Protein AF-A0A7X1HM13-F1 (afdb_monomer)

Foldseek 3Di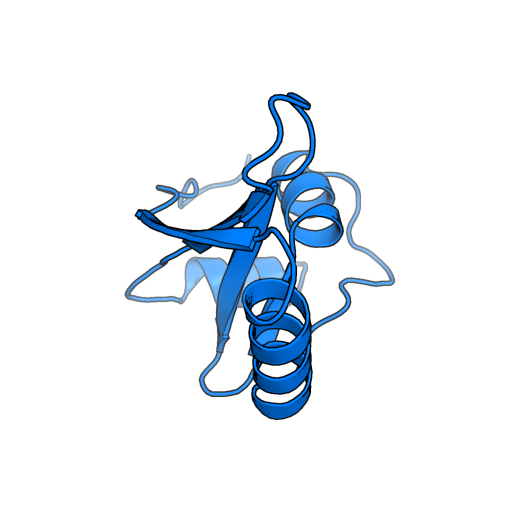:
DDPLLVLVLPDPAKKWWWKAFPDPDPPGIKIWIDSDPFWIAIDVLVVCVVVVPDPPDDRPIDGPVRVVVVCVVQVVDRIDTDDMDGPCPPSDDD

Solvent-accessible surface area (backbone atoms only — not comparable to full-atom values): 5674 Å² total; per-residue (Å²): 130,61,68,64,60,56,40,60,64,70,45,94,70,62,51,32,39,36,35,33,44,74,60,92,59,95,82,48,70,44,39,36,33,62,64,49,101,55,32,29,36,39,43,72,55,48,50,42,55,74,66,68,48,85,73,82,82,74,75,70,68,34,43,56,67,59,49,48,54,50,48,54,60,39,53,77,47,67,29,42,82,73,51,74,40,68,76,74,73,70,88,70,84,130

Mean predicted aligned error: 8.36 Å

Structure (mmCIF, N/CA/C/O backbone):
data_AF-A0A7X1HM13-F1
#
_entry.id   AF-A0A7X1HM13-F1
#
loop_
_atom_site.group_PDB
_atom_site.id
_atom_site.type_symbol
_atom_site.label_atom_id
_atom_site.label_alt_id
_atom_site.label_comp_id
_atom_site.label_asym_id
_atom_site.label_entity_id
_atom_site.label_seq_id
_atom_site.pdbx_PDB_ins_code
_atom_site.Cartn_x
_atom_site.Cartn_y
_atom_site.Cartn_z
_atom_site.occupancy
_atom_site.B_iso_or_equiv
_atom_site.auth_seq_id
_atom_site.auth_comp_id
_atom_site.auth_asym_id
_atom_site.auth_atom_id
_atom_site.pdbx_PDB_model_num
ATOM 1 N N . MET A 1 1 ? 18.956 7.597 -12.865 1.00 50.28 1 MET A N 1
ATOM 2 C CA . MET A 1 1 ? 17.485 7.429 -12.829 1.00 50.28 1 MET A CA 1
ATOM 3 C C . MET A 1 1 ? 17.141 6.708 -11.536 1.00 50.28 1 MET A C 1
ATOM 5 O O . MET A 1 1 ? 17.841 5.756 -11.217 1.00 50.28 1 MET A O 1
ATOM 9 N N . ASN A 1 2 ? 16.182 7.195 -10.746 1.00 63.25 2 ASN A N 1
ATOM 10 C CA . ASN A 1 2 ? 15.892 6.596 -9.440 1.00 63.25 2 ASN A CA 1
ATOM 11 C C . ASN A 1 2 ? 15.366 5.157 -9.617 1.00 63.25 2 ASN A C 1
ATOM 13 O O . ASN A 1 2 ? 14.459 4.943 -10.417 1.00 63.25 2 ASN A O 1
ATOM 17 N N . LEU A 1 3 ? 15.932 4.181 -8.899 1.00 66.00 3 LEU A N 1
ATOM 18 C CA . LEU A 1 3 ? 15.605 2.754 -9.034 1.00 66.00 3 LEU A CA 1
ATOM 19 C C . LEU A 1 3 ? 14.101 2.481 -8.863 1.00 66.00 3 LEU A C 1
ATOM 21 O O . LEU A 1 3 ? 13.534 1.678 -9.600 1.00 66.00 3 LEU A O 1
ATOM 25 N N . ILE A 1 4 ? 13.441 3.194 -7.947 1.00 66.69 4 ILE A N 1
ATOM 26 C CA . ILE A 1 4 ? 11.996 3.068 -7.718 1.00 66.69 4 ILE A CA 1
ATOM 27 C C . ILE A 1 4 ? 11.177 3.589 -8.902 1.00 66.69 4 ILE A C 1
ATOM 29 O O . ILE A 1 4 ? 10.181 2.969 -9.262 1.00 66.69 4 ILE A O 1
ATOM 33 N N . LEU A 1 5 ? 11.612 4.668 -9.564 1.00 66.44 5 LEU A N 1
ATOM 34 C CA . LEU A 1 5 ? 10.940 5.167 -10.772 1.00 66.44 5 LEU A CA 1
ATOM 35 C C . LEU A 1 5 ? 10.995 4.131 -11.897 1.00 66.44 5 LEU A C 1
ATOM 37 O O . LEU A 1 5 ? 9.992 3.896 -12.566 1.00 66.44 5 LEU A O 1
ATOM 41 N N . THR A 1 6 ? 12.147 3.481 -12.079 1.00 67.06 6 THR A N 1
ATOM 42 C CA . THR A 1 6 ? 12.301 2.406 -13.068 1.00 67.06 6 THR A CA 1
ATOM 43 C C . THR A 1 6 ? 11.403 1.214 -12.743 1.00 67.06 6 THR A C 1
ATOM 45 O O . THR A 1 6 ? 10.735 0.710 -13.639 1.00 67.06 6 THR A O 1
ATOM 48 N N . LYS A 1 7 ? 11.342 0.786 -11.472 1.00 70.81 7 LYS A N 1
ATOM 49 C CA . LYS A 1 7 ? 10.454 -0.307 -11.045 1.00 70.81 7 LYS A CA 1
ATOM 50 C C . LYS A 1 7 ? 8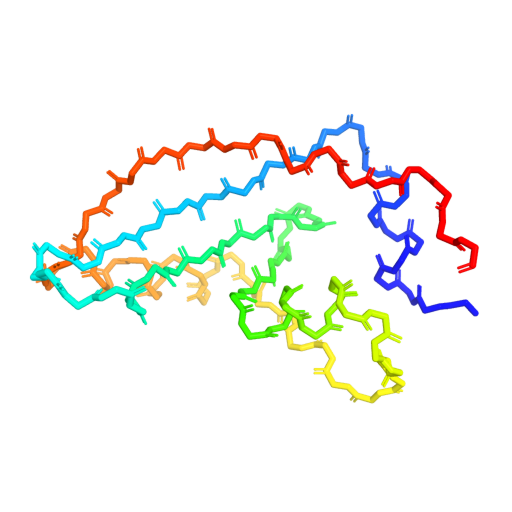.996 0.018 -11.345 1.00 70.81 7 LYS A C 1
ATOM 52 O O . LYS A 1 7 ? 8.346 -0.755 -12.029 1.00 70.81 7 LYS A O 1
ATOM 57 N N . LEU A 1 8 ? 8.520 1.189 -10.921 1.00 70.25 8 LEU A N 1
ATOM 58 C CA . LEU A 1 8 ? 7.135 1.617 -11.133 1.00 70.25 8 LEU A CA 1
ATOM 59 C C . LEU A 1 8 ? 6.770 1.724 -12.615 1.00 70.25 8 LEU A C 1
ATOM 61 O O . LEU A 1 8 ? 5.670 1.332 -12.996 1.00 70.25 8 LEU A O 1
ATOM 65 N N . LYS A 1 9 ? 7.693 2.210 -13.456 1.00 69.69 9 LYS A N 1
ATOM 66 C CA . LYS A 1 9 ? 7.509 2.265 -14.914 1.00 69.69 9 LYS A CA 1
ATOM 67 C C . LYS A 1 9 ? 7.321 0.876 -15.532 1.00 69.69 9 LYS A C 1
ATOM 69 O O . LYS A 1 9 ? 6.584 0.747 -16.502 1.00 69.69 9 LYS A O 1
ATOM 74 N N . ASN A 1 10 ? 7.998 -0.127 -14.983 1.00 70.88 10 ASN A N 1
ATOM 75 C CA . ASN A 1 10 ? 8.009 -1.489 -15.506 1.00 70.88 10 ASN A CA 1
ATOM 76 C C . ASN A 1 10 ? 6.953 -2.397 -14.851 1.00 70.88 10 ASN A C 1
ATOM 78 O O . ASN A 1 10 ? 6.957 -3.595 -15.107 1.00 70.88 10 ASN A O 1
ATOM 82 N N . MET A 1 11 ? 6.079 -1.863 -13.991 1.00 73.75 11 MET A N 1
ATOM 83 C CA . MET A 1 11 ? 4.977 -2.636 -13.418 1.00 73.75 11 MET A CA 1
ATOM 84 C C . MET A 1 11 ? 3.824 -2.749 -14.413 1.00 73.75 11 MET A C 1
ATOM 86 O O . MET A 1 11 ? 3.292 -1.728 -14.851 1.00 73.75 11 MET A O 1
ATOM 90 N N . ASP A 1 12 ? 3.398 -3.980 -14.694 1.00 69.38 12 ASP A N 1
ATOM 91 C CA . ASP A 1 12 ? 2.229 -4.255 -15.538 1.00 69.38 12 ASP A CA 1
ATOM 92 C C . ASP A 1 12 ? 0.927 -3.745 -14.897 1.00 69.38 12 ASP A C 1
ATOM 94 O O . ASP A 1 12 ? 0.056 -3.205 -15.577 1.00 69.38 12 ASP A O 1
ATOM 98 N N . GLU A 1 13 ? 0.827 -3.846 -13.567 1.00 72.38 13 GLU A N 1
ATOM 99 C CA . GLU A 1 13 ? -0.305 -3.359 -12.781 1.00 72.38 13 GLU A CA 1
ATOM 100 C C . GLU A 1 13 ? 0.159 -2.566 -11.560 1.00 72.38 13 GLU A C 1
ATOM 102 O O . GLU A 1 13 ? 1.112 -2.933 -10.870 1.00 72.38 13 GLU A O 1
ATOM 107 N N . GLN A 1 14 ? -0.558 -1.486 -11.254 1.00 74.88 14 GLN A N 1
ATOM 108 C CA . GLN A 1 14 ? -0.300 -0.638 -10.096 1.00 74.88 14 GLN A CA 1
ATOM 109 C C . GLN A 1 14 ? -1.571 -0.551 -9.259 1.00 74.88 14 GLN A C 1
ATOM 111 O O . GLN A 1 14 ? -2.613 -0.126 -9.750 1.00 74.88 14 GLN A O 1
ATOM 116 N N . ASN A 1 15 ? -1.478 -0.936 -7.987 1.00 79.31 15 ASN A N 1
ATOM 117 C CA . ASN A 1 15 ? -2.600 -0.910 -7.055 1.00 79.31 15 ASN A CA 1
ATOM 118 C C . ASN A 1 15 ? -2.157 -0.320 -5.714 1.00 79.31 15 ASN A C 1
ATOM 120 O O . ASN A 1 15 ? -1.162 -0.755 -5.129 1.00 79.31 15 ASN A O 1
ATOM 124 N N . ILE A 1 16 ? -2.915 0.657 -5.224 1.00 84.12 16 ILE A N 1
ATOM 125 C CA . ILE A 1 16 ? -2.781 1.225 -3.888 1.00 84.12 16 ILE A CA 1
ATOM 126 C C . ILE A 1 16 ? -3.882 0.659 -3.003 1.00 84.12 16 ILE A C 1
ATOM 128 O O . ILE A 1 16 ? -5.066 0.812 -3.291 1.00 84.12 16 ILE A O 1
ATOM 132 N N . PHE A 1 17 ? -3.475 0.063 -1.892 1.00 86.50 17 PHE A N 1
ATOM 133 C CA . PHE A 1 17 ? -4.349 -0.343 -0.804 1.00 86.50 17 PHE A CA 1
ATOM 134 C C . PHE A 1 17 ? -4.541 0.839 0.144 1.00 86.50 17 PHE A C 1
ATOM 136 O O . PHE A 1 17 ? -3.555 1.431 0.587 1.00 86.50 17 PHE A O 1
ATOM 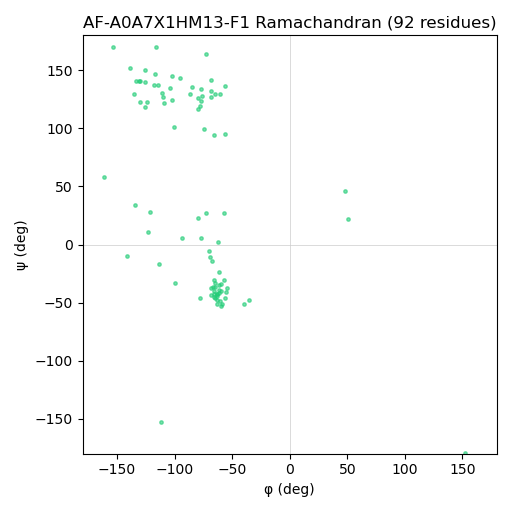143 N N . GLU A 1 18 ? -5.785 1.172 0.483 1.00 87.25 18 GLU A N 1
ATOM 144 C CA . GLU A 1 18 ? -6.083 2.180 1.502 1.00 87.25 18 GLU A CA 1
ATOM 145 C C . GLU A 1 18 ? -6.696 1.538 2.745 1.00 87.25 18 GLU A C 1
ATOM 147 O O . GLU A 1 18 ? -7.696 0.819 2.678 1.00 87.25 18 GLU A O 1
ATOM 152 N N . ILE A 1 19 ? -6.134 1.881 3.902 1.00 88.25 19 ILE A N 1
ATOM 153 C CA . ILE A 1 19 ? -6.786 1.698 5.198 1.00 88.25 19 ILE A CA 1
ATOM 154 C C . ILE A 1 19 ? -6.987 3.063 5.854 1.00 88.25 19 ILE A C 1
ATOM 156 O O . ILE A 1 19 ? -6.088 3.905 5.852 1.00 88.25 19 ILE A O 1
ATOM 160 N N . LYS A 1 20 ? -8.153 3.303 6.445 1.00 87.19 20 LYS A N 1
ATOM 161 C CA . LYS A 1 20 ? -8.517 4.609 7.005 1.00 87.19 20 LYS A CA 1
ATOM 162 C C . LYS A 1 20 ? -9.031 4.472 8.422 1.00 87.19 20 LYS A C 1
ATOM 164 O O . LYS A 1 20 ? -9.769 3.548 8.743 1.00 87.19 20 LYS A O 1
ATOM 169 N N . LYS A 1 21 ? -8.655 5.414 9.286 1.00 87.69 21 LYS A N 1
ATOM 170 C CA . LYS A 1 21 ? -9.193 5.471 10.647 1.00 87.69 21 LYS A CA 1
ATOM 171 C C . LYS A 1 21 ? -10.682 5.861 10.622 1.00 87.69 21 LYS A C 1
ATOM 173 O O . LYS A 1 21 ? -11.036 6.854 9.994 1.00 87.69 21 LYS A O 1
ATOM 178 N N . ARG A 1 22 ? -11.532 5.127 11.348 1.00 79.19 22 ARG A N 1
ATOM 179 C CA . ARG A 1 22 ? -12.991 5.338 11.485 1.00 79.19 22 ARG A CA 1
ATOM 180 C C . ARG A 1 22 ? -13.376 6.722 12.008 1.00 79.19 22 ARG A C 1
ATOM 182 O O . ARG A 1 22 ? -14.452 7.230 11.713 1.00 79.19 22 ARG A O 1
ATOM 189 N N . GLU A 1 23 ? -12.525 7.328 12.827 1.00 74.38 23 GLU A N 1
ATOM 190 C CA . GLU A 1 23 ? -12.785 8.650 13.396 1.00 74.38 23 GLU A CA 1
ATOM 191 C C . GLU A 1 23 ? -12.528 9.731 12.341 1.00 74.38 23 GLU A C 1
ATOM 193 O O . GLU A 1 23 ? -11.494 9.694 11.679 1.00 74.38 23 GLU A O 1
ATOM 198 N N . LYS A 1 24 ? -13.456 10.695 12.216 1.00 57.06 24 LYS A N 1
ATOM 199 C CA . LYS A 1 24 ? -13.542 11.796 11.225 1.00 57.06 24 LYS A CA 1
ATOM 200 C C . LYS A 1 24 ? -12.328 12.755 11.144 1.00 57.06 24 LYS A C 1
ATOM 202 O O . LYS A 1 24 ? -12.483 13.909 10.756 1.00 57.06 24 LYS A O 1
ATOM 207 N N . MET A 1 25 ? -11.113 12.340 11.489 1.00 56.38 25 MET A N 1
ATOM 208 C CA . MET A 1 25 ? -9.916 13.120 11.195 1.00 56.38 25 MET A CA 1
ATOM 209 C C . MET A 1 25 ? -9.530 12.943 9.725 1.00 56.38 25 MET A C 1
ATOM 211 O O . MET A 1 25 ? -9.199 11.855 9.259 1.00 56.38 25 MET A O 1
ATOM 215 N N . SER A 1 26 ? -9.530 14.053 8.995 1.00 55.28 26 SER A N 1
ATOM 216 C CA . SER A 1 26 ? -9.270 14.165 7.554 1.00 55.28 26 SER A CA 1
ATOM 217 C C . SER A 1 26 ? -7.864 13.737 7.093 1.00 55.28 26 SER A C 1
ATOM 219 O O . SER A 1 26 ? -7.565 13.829 5.907 1.00 55.28 26 SER A O 1
ATOM 221 N N . LYS A 1 27 ? -6.989 13.260 7.992 1.00 60.09 27 LYS A N 1
ATOM 222 C CA . LYS A 1 27 ? -5.574 12.943 7.708 1.00 60.09 27 LYS A CA 1
ATOM 223 C C . LYS A 1 27 ? -5.113 11.591 8.269 1.00 60.09 27 LYS A C 1
ATOM 225 O O . LYS A 1 27 ? -3.975 11.458 8.704 1.00 60.09 27 LYS A O 1
ATOM 230 N N . SER A 1 28 ? -5.987 10.586 8.310 1.00 73.00 28 SER A N 1
ATOM 231 C CA . SER A 1 28 ? -5.650 9.265 8.871 1.00 73.00 28 SER A CA 1
ATOM 232 C C . SER A 1 28 ? -5.806 8.105 7.884 1.00 73.00 28 SER A C 1
ATOM 234 O O . SER A 1 28 ? -6.064 6.983 8.318 1.00 73.00 28 SER A O 1
ATOM 236 N N . SER A 1 29 ? -5.652 8.358 6.581 1.00 80.88 29 SER A N 1
ATOM 237 C CA . SER A 1 29 ? -5.522 7.297 5.572 1.00 80.88 29 SER A CA 1
ATOM 238 C C . SER A 1 29 ? -4.067 6.834 5.468 1.00 80.88 29 SER A C 1
ATOM 240 O O . SER A 1 29 ? -3.137 7.645 5.429 1.00 80.88 29 SER A O 1
ATOM 242 N N . ILE A 1 30 ? -3.872 5.520 5.422 1.00 85.31 30 ILE A N 1
ATOM 243 C CA . ILE A 1 30 ? -2.608 4.877 5.084 1.00 85.31 30 ILE A CA 1
ATOM 244 C C . ILE A 1 30 ? -2.782 4.249 3.706 1.00 85.31 30 ILE A C 1
ATOM 246 O O . ILE A 1 30 ? -3.667 3.423 3.510 1.00 85.31 30 ILE A O 1
ATOM 250 N N . TYR A 1 31 ? -1.930 4.657 2.777 1.00 85.56 31 TYR A N 1
ATOM 251 C CA . TYR A 1 31 ? -1.849 4.156 1.419 1.00 85.56 31 TYR A CA 1
ATOM 252 C C . TYR A 1 31 ? -0.637 3.245 1.321 1.00 85.56 31 TYR A C 1
ATOM 254 O O . TYR A 1 31 ? 0.432 3.599 1.823 1.00 85.56 31 TYR A O 1
ATOM 262 N N . ILE A 1 32 ? -0.803 2.086 0.698 1.00 87.31 32 ILE A N 1
ATOM 263 C CA . ILE A 1 32 ? 0.246 1.083 0.540 1.00 87.31 32 ILE A CA 1
ATOM 264 C C . ILE A 1 32 ? 0.298 0.687 -0.930 1.00 87.31 32 ILE A C 1
ATOM 266 O O . ILE A 1 32 ? -0.702 0.247 -1.483 1.00 87.31 32 ILE A O 1
ATOM 270 N N . LEU A 1 33 ? 1.453 0.838 -1.566 1.00 86.25 33 LEU A N 1
ATOM 271 C CA . LEU A 1 33 ? 1.689 0.454 -2.954 1.00 86.25 33 LEU A CA 1
ATOM 272 C C . LEU A 1 33 ? 2.620 -0.747 -2.981 1.00 86.25 33 LEU A C 1
ATOM 274 O O . LEU A 1 33 ? 3.712 -0.685 -2.423 1.00 86.25 33 LEU A O 1
ATOM 278 N N . LYS A 1 34 ? 2.227 -1.815 -3.667 1.00 83.69 34 LYS A N 1
ATOM 279 C CA . LYS A 1 34 ? 3.152 -2.900 -4.000 1.00 83.69 34 LYS A CA 1
ATOM 280 C C . LYS A 1 34 ? 4.045 -2.436 -5.150 1.00 83.69 34 LYS A C 1
ATOM 282 O O . LY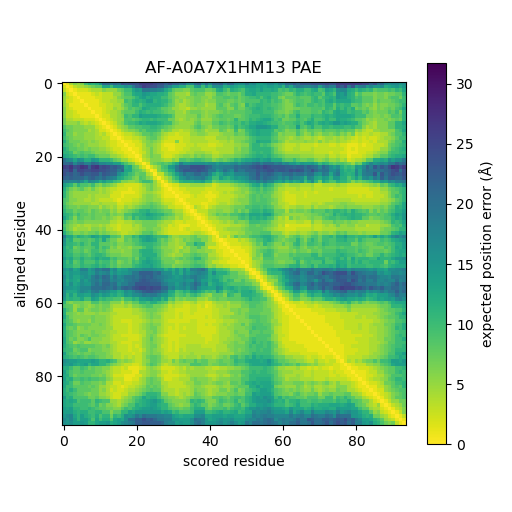S A 1 34 ? 3.514 -1.974 -6.150 1.00 83.69 34 LYS A O 1
ATOM 287 N N . ILE A 1 35 ? 5.364 -2.539 -5.007 1.00 78.81 35 ILE A N 1
ATOM 288 C CA . ILE A 1 35 ? 6.340 -2.142 -6.042 1.00 78.81 35 ILE A CA 1
ATOM 289 C C . ILE A 1 35 ? 7.130 -3.321 -6.622 1.00 78.81 35 ILE A C 1
ATOM 291 O O . ILE A 1 35 ? 7.750 -3.190 -7.671 1.00 78.81 35 ILE A O 1
ATOM 295 N N . ASP A 1 36 ? 7.127 -4.460 -5.931 1.00 74.31 36 ASP A N 1
ATOM 296 C CA . ASP A 1 36 ? 7.732 -5.727 -6.351 1.00 74.31 36 ASP A CA 1
ATOM 297 C C . ASP A 1 36 ? 6.974 -6.874 -5.656 1.00 74.31 36 ASP A C 1
ATOM 299 O O . ASP A 1 36 ? 6.188 -6.636 -4.735 1.00 74.31 36 ASP A O 1
ATOM 303 N N . SER A 1 37 ? 7.230 -8.118 -6.056 1.00 71.19 37 SER A N 1
ATOM 304 C CA . SER A 1 37 ? 6.787 -9.361 -5.411 1.00 71.19 37 SER A CA 1
ATOM 305 C C . SER A 1 37 ? 6.746 -9.270 -3.879 1.00 71.19 37 SER A C 1
ATOM 307 O O . SER A 1 37 ? 5.708 -9.576 -3.293 1.00 71.19 37 SER A O 1
ATOM 309 N N . ASN A 1 38 ? 7.819 -8.753 -3.269 1.00 74.69 38 ASN A N 1
ATOM 310 C CA . ASN A 1 38 ? 8.008 -8.688 -1.818 1.00 74.69 38 ASN A CA 1
ATOM 311 C C . ASN A 1 38 ? 8.262 -7.278 -1.263 1.00 74.69 38 ASN A C 1
ATOM 313 O O . ASN A 1 38 ? 8.663 -7.160 -0.105 1.00 74.69 38 ASN A O 1
ATOM 317 N N . LYS A 1 39 ? 8.075 -6.216 -2.057 1.00 81.31 39 LYS A N 1
ATOM 318 C CA . LYS A 1 39 ? 8.411 -4.841 -1.649 1.00 81.31 39 LYS A CA 1
ATOM 319 C C . LYS A 1 39 ? 7.231 -3.893 -1.790 1.00 81.31 39 LYS A C 1
ATOM 321 O O . LYS A 1 39 ? 6.504 -3.932 -2.784 1.00 81.31 39 LYS A O 1
ATOM 326 N N . PHE A 1 40 ? 7.089 -3.006 -0.811 1.00 84.38 40 PHE A N 1
ATOM 327 C CA . PHE A 1 40 ? 5.954 -2.104 -0.664 1.00 84.38 40 PHE A CA 1
ATOM 328 C C . PHE A 1 40 ? 6.389 -0.694 -0.250 1.00 84.38 40 PHE A C 1
ATOM 330 O O . PHE A 1 40 ? 7.383 -0.521 0.449 1.00 84.38 40 PHE A O 1
ATOM 337 N N . LEU A 1 41 ? 5.611 0.318 -0.631 1.00 85.06 41 LEU A N 1
ATOM 338 C CA . LEU A 1 41 ? 5.763 1.712 -0.205 1.00 85.06 41 LEU A CA 1
ATOM 339 C C . LEU A 1 41 ? 4.530 2.161 0.572 1.00 85.06 41 LEU A C 1
ATOM 341 O O . LEU A 1 41 ? 3.422 1.749 0.245 1.00 85.06 41 LEU A O 1
ATOM 345 N N . THR A 1 42 ? 4.706 3.038 1.562 1.00 81.75 42 THR A N 1
ATOM 346 C CA . THR A 1 42 ? 3.604 3.568 2.385 1.00 81.75 42 THR A CA 1
ATOM 347 C C . THR A 1 42 ? 3.421 5.083 2.222 1.00 81.75 42 THR A C 1
ATOM 349 O O . THR A 1 42 ? 4.252 5.753 1.611 1.00 81.75 42 THR A O 1
ATOM 352 N N . SER A 1 43 ? 2.325 5.642 2.757 1.00 74.75 43 SER A N 1
ATOM 353 C CA . SER A 1 43 ? 1.849 7.022 2.529 1.00 74.75 43 SER A CA 1
ATOM 354 C C . SER A 1 43 ? 2.906 8.121 2.472 1.00 74.75 43 SER A C 1
ATOM 356 O O . SER A 1 43 ? 2.873 8.925 1.547 1.00 74.75 43 SER A O 1
ATOM 358 N N . ASN A 1 44 ? 3.801 8.217 3.459 1.00 67.19 44 ASN A N 1
ATOM 359 C CA . ASN A 1 44 ? 4.766 9.322 3.510 1.00 67.19 44 ASN A CA 1
ATOM 360 C C . ASN A 1 44 ? 5.719 9.248 2.317 1.00 67.19 44 ASN A C 1
ATOM 362 O O . ASN A 1 44 ? 5.886 10.225 1.590 1.00 67.19 44 ASN A O 1
ATOM 366 N N . THR A 1 45 ? 6.229 8.050 2.055 1.00 67.19 45 THR A N 1
ATOM 367 C CA . THR A 1 45 ? 7.106 7.751 0.928 1.00 67.19 45 THR A CA 1
ATOM 368 C C . THR A 1 45 ? 6.378 7.893 -0.413 1.00 67.19 45 THR A C 1
ATOM 370 O O . THR A 1 45 ? 6.947 8.406 -1.372 1.00 67.19 45 THR A O 1
ATOM 373 N N . LEU A 1 46 ? 5.092 7.526 -0.482 1.00 71.88 46 LEU A N 1
ATOM 374 C CA . LEU A 1 46 ? 4.247 7.734 -1.665 1.00 71.88 46 LEU A CA 1
ATOM 375 C C . LEU A 1 46 ? 3.998 9.216 -1.960 1.00 71.88 46 LEU A C 1
ATOM 377 O O . LEU A 1 46 ? 4.010 9.624 -3.118 1.00 71.88 46 LEU A O 1
ATOM 381 N N . ILE A 1 47 ? 3.788 10.038 -0.930 1.00 68.69 47 ILE A N 1
ATOM 382 C CA . ILE A 1 47 ? 3.598 11.485 -1.079 1.00 68.69 47 ILE A CA 1
ATOM 383 C C . ILE A 1 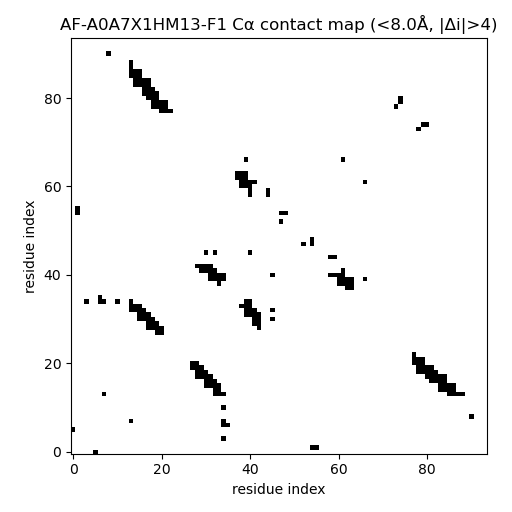47 ? 4.897 12.153 -1.534 1.00 68.69 47 ILE A C 1
ATOM 385 O O . ILE A 1 47 ? 4.860 13.020 -2.406 1.00 68.69 47 ILE A O 1
ATOM 389 N N . GLU A 1 48 ? 6.038 11.777 -0.956 1.00 65.56 48 GLU A N 1
ATOM 390 C CA . GLU A 1 48 ? 7.350 12.278 -1.381 1.00 65.56 48 GLU A CA 1
ATOM 391 C C . GLU A 1 48 ? 7.654 11.896 -2.829 1.00 65.56 48 GLU A C 1
ATOM 393 O O . GLU A 1 48 ? 8.080 12.751 -3.611 1.00 65.56 48 GLU A O 1
ATOM 398 N N . PHE A 1 49 ? 7.318 10.660 -3.203 1.00 64.31 49 PHE A N 1
ATOM 399 C CA . PHE A 1 49 ? 7.391 10.173 -4.573 1.00 64.31 49 PHE A CA 1
ATOM 400 C C . PHE A 1 49 ? 6.514 10.999 -5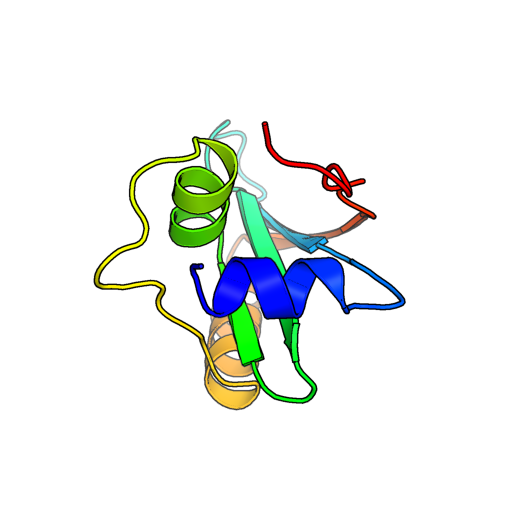.530 1.00 64.31 49 PHE A C 1
ATOM 402 O O . PHE A 1 49 ? 7.007 11.536 -6.522 1.00 64.31 49 PHE A O 1
ATOM 409 N N . LEU A 1 50 ? 5.227 11.174 -5.209 1.00 64.81 50 LEU A N 1
ATOM 410 C CA . LEU A 1 50 ? 4.276 11.954 -6.013 1.00 64.81 50 LEU A CA 1
ATOM 411 C C . LEU A 1 50 ? 4.69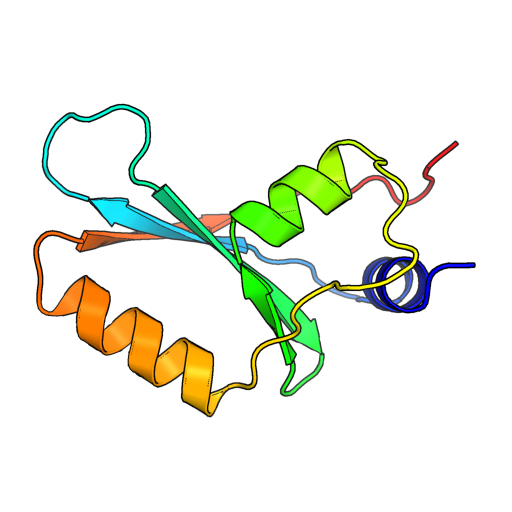4 13.418 -6.180 1.00 64.81 50 LEU A C 1
ATOM 413 O O . LEU A 1 50 ? 4.458 14.021 -7.225 1.00 64.81 50 LEU A O 1
ATOM 417 N N . LYS A 1 51 ? 5.327 14.003 -5.161 1.00 65.62 51 LYS A N 1
ATOM 418 C CA . LYS A 1 51 ? 5.772 15.402 -5.176 1.00 65.62 51 LYS A CA 1
ATOM 419 C C . LYS A 1 51 ? 7.045 15.635 -5.999 1.00 65.62 51 LYS A C 1
ATOM 421 O O . LYS A 1 51 ? 7.548 16.756 -5.980 1.00 65.62 51 LYS A O 1
ATOM 426 N N . LYS A 1 52 ? 7.569 14.618 -6.702 1.00 59.00 52 LYS A N 1
ATOM 427 C CA . LYS A 1 52 ? 8.849 14.656 -7.439 1.00 59.00 52 LYS A CA 1
ATOM 428 C C . LYS A 1 52 ? 10.017 15.169 -6.588 1.00 59.00 52 LYS A C 1
ATOM 430 O O . LYS A 1 52 ? 11.002 15.672 -7.131 1.00 59.00 52 LYS A O 1
ATOM 435 N N . LYS A 1 53 ? 9.910 15.096 -5.255 1.00 55.91 53 LYS A N 1
ATOM 436 C CA . LYS A 1 53 ? 11.024 15.486 -4.399 1.00 55.91 53 LYS A CA 1
ATOM 437 C C . LYS A 1 53 ? 12.118 14.462 -4.586 1.00 55.91 53 LYS A C 1
ATOM 439 O O . LYS A 1 53 ? 11.870 13.282 -4.774 1.00 55.91 53 LYS A O 1
ATOM 444 N N . ASP A 1 54 ? 13.324 14.974 -4.593 1.00 51.91 54 ASP A N 1
ATOM 445 C CA . ASP A 1 54 ? 14.537 14.258 -4.879 1.00 51.91 54 ASP A CA 1
ATOM 446 C C . ASP A 1 54 ? 14.724 13.042 -3.957 1.00 51.91 54 ASP A C 1
ATOM 448 O O . ASP A 1 54 ? 15.212 13.148 -2.836 1.00 51.91 54 ASP A O 1
ATOM 452 N N . LEU A 1 55 ? 14.299 11.873 -4.437 1.00 55.94 55 LEU A N 1
ATOM 453 C CA . LEU A 1 55 ? 14.291 10.582 -3.737 1.00 55.94 55 LEU A CA 1
ATOM 454 C C . LEU A 1 55 ? 15.704 9.988 -3.589 1.00 55.94 55 LEU A C 1
ATOM 456 O O . LEU A 1 55 ? 15.880 8.769 -3.600 1.00 55.94 55 LEU A O 1
ATOM 460 N N . ARG A 1 56 ? 16.732 10.840 -3.554 1.00 50.59 56 ARG A N 1
ATOM 461 C CA . ARG A 1 56 ? 18.127 10.443 -3.722 1.00 50.59 56 ARG A CA 1
ATOM 462 C C . ARG A 1 56 ? 18.666 9.594 -2.572 1.00 50.59 56 ARG A C 1
ATOM 464 O O . ARG A 1 56 ? 19.679 8.963 -2.822 1.00 50.59 56 ARG A O 1
ATOM 471 N N . ASN A 1 57 ? 18.005 9.504 -1.404 1.00 46.81 57 ASN A N 1
ATOM 472 C CA . ASN A 1 57 ? 18.587 8.768 -0.273 1.00 46.81 57 ASN A CA 1
ATOM 473 C C . ASN A 1 57 ? 17.707 7.902 0.645 1.00 46.81 57 ASN A C 1
ATOM 475 O O . ASN A 1 57 ? 18.317 7.160 1.394 1.00 46.81 57 ASN A O 1
ATOM 479 N N . GLU A 1 58 ? 16.367 7.877 0.636 1.00 53.12 58 GLU A N 1
ATOM 480 C CA . GLU A 1 58 ? 15.668 7.051 1.656 1.00 53.12 58 GLU A CA 1
ATOM 481 C C . GLU A 1 58 ? 14.208 6.722 1.306 1.00 53.12 58 GLU A C 1
ATOM 483 O O . GLU A 1 58 ? 13.257 7.024 2.024 1.00 53.12 58 GLU A O 1
ATOM 488 N N . VAL A 1 59 ? 13.993 6.071 0.162 1.00 57.59 59 VAL A N 1
ATOM 489 C CA . VAL A 1 59 ? 12.708 5.399 -0.063 1.00 57.59 59 VAL A CA 1
ATOM 490 C C . VAL A 1 59 ? 12.697 4.138 0.795 1.00 57.59 59 VAL A C 1
ATOM 492 O O . VAL A 1 59 ? 13.302 3.133 0.431 1.00 57.59 59 VAL A O 1
ATOM 495 N N . LEU A 1 60 ? 12.035 4.211 1.951 1.00 66.81 60 LEU A N 1
ATOM 496 C CA . LEU A 1 60 ? 11.791 3.066 2.829 1.00 66.81 60 LEU A CA 1
ATOM 497 C C . LEU A 1 60 ? 10.869 2.069 2.110 1.00 66.81 60 LEU A C 1
ATOM 499 O O . LEU A 1 60 ? 9.645 2.212 2.102 1.00 66.81 60 LEU A O 1
ATOM 503 N N . GLU A 1 61 ? 11.485 1.087 1.452 1.00 76.62 61 GLU A N 1
ATOM 504 C CA . GLU A 1 61 ? 10.814 -0.102 0.932 1.00 76.62 61 GLU A CA 1
ATOM 505 C C . GLU A 1 61 ? 10.543 -1.052 2.108 1.00 76.62 61 GLU A C 1
ATOM 507 O O . GLU A 1 61 ? 11.466 -1.460 2.807 1.00 76.62 61 GLU A O 1
ATOM 512 N N . PHE A 1 62 ? 9.282 -1.417 2.314 1.00 81.69 62 PHE A N 1
ATOM 513 C CA . PHE A 1 62 ? 8.863 -2.378 3.330 1.00 81.69 62 PHE A CA 1
ATOM 514 C C . PHE A 1 62 ? 8.730 -3.767 2.711 1.00 81.69 62 PHE A C 1
ATOM 516 O O . PHE A 1 62 ? 8.260 -3.913 1.580 1.00 81.69 62 PHE A O 1
ATOM 523 N N . THR A 1 63 ? 9.102 -4.793 3.461 1.00 85.56 63 THR A N 1
ATOM 524 C CA . THR A 1 63 ? 8.853 -6.193 3.111 1.00 85.56 63 THR A CA 1
ATOM 525 C C . THR A 1 63 ? 7.375 -6.560 3.273 1.00 85.56 63 THR A C 1
ATOM 527 O O . THR A 1 63 ? 6.605 -5.866 3.946 1.00 85.56 63 THR A O 1
ATOM 530 N N . LEU A 1 64 ? 6.968 -7.691 2.686 1.00 83.94 64 LEU A N 1
ATOM 531 C CA . LEU A 1 64 ? 5.627 -8.251 2.889 1.00 83.94 64 LEU A CA 1
ATOM 532 C C . LEU A 1 64 ? 5.311 -8.471 4.376 1.00 83.94 64 LEU A C 1
ATOM 534 O O . LEU A 1 64 ? 4.200 -8.179 4.814 1.00 83.94 64 LEU A O 1
ATOM 538 N N . GLU A 1 65 ? 6.279 -8.960 5.152 1.00 85.88 65 GLU A N 1
ATOM 539 C CA . GLU A 1 65 ? 6.100 -9.236 6.578 1.00 85.88 65 GLU A CA 1
ATOM 540 C C . GLU A 1 65 ? 5.872 -7.948 7.382 1.00 85.88 65 GLU A C 1
ATOM 542 O O . GLU A 1 65 ? 4.943 -7.869 8.187 1.00 85.88 65 GLU A O 1
ATOM 547 N N . GLU A 1 66 ? 6.667 -6.907 7.126 1.00 88.69 66 GLU A N 1
ATOM 548 C CA . GLU A 1 66 ? 6.527 -5.610 7.798 1.00 88.69 66 GLU A CA 1
ATOM 549 C C . GLU A 1 66 ? 5.186 -4.942 7.486 1.00 88.69 66 GLU A C 1
ATOM 551 O O . GLU A 1 66 ? 4.524 -4.425 8.391 1.00 88.69 66 GLU A O 1
ATOM 556 N N . ILE A 1 67 ? 4.752 -4.989 6.222 1.00 87.12 67 ILE A N 1
ATOM 557 C CA . ILE A 1 67 ? 3.437 -4.482 5.823 1.00 87.12 67 ILE A CA 1
ATOM 558 C C . ILE A 1 67 ? 2.311 -5.297 6.446 1.00 87.12 67 ILE A C 1
ATOM 560 O O . ILE A 1 67 ? 1.355 -4.704 6.942 1.00 87.12 67 ILE A O 1
ATOM 564 N N . SER A 1 68 ? 2.420 -6.625 6.468 1.00 86.12 68 SER A N 1
ATOM 565 C CA . SER A 1 68 ? 1.391 -7.487 7.059 1.00 86.12 68 SER A CA 1
ATOM 566 C C . SER A 1 68 ? 1.212 -7.165 8.543 1.00 86.12 68 SER A C 1
ATOM 568 O O . SER A 1 68 ? 0.105 -6.841 8.971 1.00 86.12 68 SER A O 1
ATOM 570 N N . ARG A 1 69 ? 2.315 -7.085 9.302 1.00 89.88 69 ARG A N 1
ATOM 571 C CA . ARG A 1 69 ? 2.300 -6.679 10.719 1.00 89.88 69 ARG A CA 1
ATOM 572 C C . ARG A 1 69 ? 1.726 -5.273 10.918 1.00 89.88 69 ARG A C 1
ATOM 574 O O . ARG A 1 69 ? 0.985 -5.030 11.873 1.00 89.88 69 ARG A O 1
ATOM 581 N N . LEU A 1 70 ? 2.057 -4.325 10.036 1.00 88.19 70 LEU A N 1
ATOM 582 C CA . LEU A 1 70 ? 1.512 -2.966 10.088 1.00 88.19 70 LEU A CA 1
ATOM 583 C C . LEU A 1 70 ? -0.008 -2.966 9.885 1.00 88.19 70 LEU A C 1
ATOM 585 O O . LEU A 1 70 ? -0.718 -2.310 10.652 1.00 88.19 70 LEU A O 1
ATOM 589 N N . ILE A 1 71 ? -0.494 -3.677 8.865 1.00 87.19 71 ILE A N 1
ATOM 590 C CA . ILE A 1 71 ? -1.917 -3.772 8.530 1.00 87.19 71 ILE A CA 1
ATOM 591 C C . ILE A 1 71 ? -2.674 -4.439 9.678 1.00 87.19 71 ILE A C 1
ATOM 593 O O . ILE A 1 71 ? -3.626 -3.846 10.176 1.00 87.19 71 ILE A O 1
ATOM 597 N N . GLU A 1 72 ? -2.223 -5.595 10.166 1.00 88.88 72 GLU A N 1
ATOM 598 C CA . GLU A 1 72 ? -2.841 -6.305 11.295 1.00 88.88 72 GLU A CA 1
ATOM 599 C C . GLU A 1 72 ? -2.938 -5.419 12.542 1.00 88.88 72 GLU A C 1
ATOM 601 O O . GLU A 1 72 ? -4.002 -5.291 13.158 1.00 88.88 72 GLU A O 1
ATOM 606 N N . ARG A 1 73 ? -1.854 -4.710 12.885 1.00 89.44 73 ARG A N 1
ATOM 607 C CA . ARG A 1 73 ? -1.852 -3.784 14.026 1.00 89.44 73 ARG A CA 1
ATOM 608 C C . ARG A 1 73 ? -2.807 -2.610 13.825 1.00 89.44 73 ARG A C 1
ATOM 610 O O . ARG A 1 73 ? -3.344 -2.079 14.789 1.00 89.44 73 ARG A O 1
ATOM 617 N N . LYS A 1 74 ? -2.996 -2.136 12.594 1.00 87.56 74 LYS A N 1
ATOM 618 C CA . LYS A 1 74 ? -3.911 -1.022 12.314 1.00 87.56 74 LYS A CA 1
ATOM 619 C C . LYS A 1 74 ? -5.362 -1.490 12.299 1.00 87.56 74 LYS A C 1
ATOM 621 O O . LYS A 1 74 ? -6.179 -0.850 12.960 1.00 87.56 74 LYS A O 1
ATOM 626 N N . LEU A 1 75 ? -5.664 -2.600 11.635 1.00 85.75 75 LEU A N 1
ATOM 627 C CA . LEU A 1 75 ? -7.006 -3.183 11.559 1.00 85.75 75 LEU A CA 1
ATOM 628 C C . LEU A 1 75 ? -7.516 -3.689 12.914 1.00 85.75 75 LEU A C 1
ATOM 630 O O . LEU A 1 75 ? -8.705 -3.593 13.183 1.00 85.75 75 LEU A O 1
ATOM 634 N N . SER A 1 76 ? -6.632 -4.141 13.809 1.00 87.00 76 SER A N 1
ATOM 635 C CA . SER A 1 76 ? -6.994 -4.438 15.209 1.00 87.00 76 SER A CA 1
ATOM 636 C C . SER A 1 76 ? -7.298 -3.188 16.048 1.00 87.00 76 SER A C 1
ATOM 638 O O . SER A 1 76 ? -7.720 -3.289 17.198 1.00 87.00 76 SER A O 1
ATOM 640 N N . THR A 1 77 ? -7.102 -1.992 15.486 1.00 85.94 77 THR A N 1
ATOM 641 C CA . THR A 1 77 ? -7.472 -0.716 16.108 1.00 85.94 77 THR A CA 1
ATOM 642 C C . THR A 1 77 ? -8.625 -0.068 15.338 1.00 85.94 77 THR A C 1
ATOM 644 O O . THR A 1 77 ? -9.440 -0.731 14.716 1.00 85.94 77 THR A O 1
ATOM 647 N N . LYS A 1 78 ? -8.737 1.261 15.368 1.00 88.00 78 LYS A N 1
ATOM 648 C CA . LYS A 1 78 ? -9.842 1.992 14.736 1.00 88.00 78 LYS A CA 1
ATOM 649 C C . LYS A 1 78 ? -9.672 2.166 13.220 1.00 88.00 78 LYS A C 1
ATOM 651 O O . LYS A 1 78 ? -10.198 3.143 12.701 1.00 88.00 78 LYS A O 1
ATOM 656 N N . TYR A 1 79 ? -8.897 1.333 12.525 1.00 88.94 79 TYR A N 1
ATOM 657 C CA . TYR A 1 79 ? -8.728 1.439 11.070 1.00 88.94 79 TYR A CA 1
ATOM 658 C C . TYR A 1 79 ? -9.554 0.388 10.347 1.00 88.94 79 TYR A C 1
ATOM 660 O O . TYR A 1 79 ? -9.677 -0.737 10.812 1.00 88.94 79 TYR A O 1
ATOM 668 N N . GLU A 1 80 ? -10.063 0.759 9.182 1.00 88.25 80 GLU A N 1
ATOM 669 C CA . GLU A 1 80 ? -10.815 -0.122 8.301 1.00 88.25 80 GLU A CA 1
ATOM 670 C C . GLU A 1 80 ? -10.206 -0.120 6.911 1.00 88.25 80 GLU A C 1
ATOM 672 O O . GLU A 1 80 ? -9.625 0.875 6.468 1.00 88.25 80 GLU A O 1
ATOM 677 N N . PHE A 1 81 ? -10.347 -1.251 6.231 1.00 86.31 81 PHE A N 1
ATOM 678 C CA . PHE A 1 81 ? -10.034 -1.352 4.819 1.00 86.31 81 PHE A CA 1
ATOM 679 C C . PHE A 1 81 ? -11.045 -0.545 4.007 1.00 86.31 81 PHE A C 1
ATOM 681 O O . PHE A 1 81 ? -12.251 -0.727 4.160 1.00 86.31 81 PHE A O 1
ATOM 688 N N . MET A 1 82 ? -10.540 0.345 3.154 1.00 86.25 82 MET A N 1
ATOM 689 C CA . MET A 1 82 ? -11.379 1.200 2.315 1.00 86.25 82 MET A CA 1
ATOM 690 C C . MET A 1 82 ? -11.512 0.672 0.891 1.00 86.25 82 MET A C 1
ATOM 692 O O . MET A 1 82 ? -12.560 0.847 0.276 1.00 86.25 82 MET A O 1
ATOM 696 N N . GLY A 1 83 ? -10.467 0.033 0.367 1.00 82.62 83 GLY A N 1
ATOM 697 C CA . GLY A 1 83 ? -10.455 -0.452 -1.004 1.00 82.62 83 GLY A CA 1
ATOM 698 C C . GLY A 1 83 ? -9.060 -0.523 -1.608 1.00 82.62 83 GLY A C 1
ATOM 699 O O . GLY A 1 83 ? -8.049 -0.193 -0.978 1.00 82.62 83 GLY A O 1
ATOM 700 N N . MET A 1 84 ? -9.039 -0.961 -2.863 1.00 84.62 84 MET A N 1
ATOM 701 C CA . MET A 1 84 ? -7.876 -0.930 -3.740 1.00 84.62 84 MET A CA 1
ATOM 702 C C . MET A 1 84 ? -8.155 0.016 -4.902 1.00 84.62 84 MET A C 1
ATOM 704 O O . MET A 1 84 ? -9.242 -0.015 -5.478 1.00 84.62 84 MET A O 1
ATOM 708 N N . TYR A 1 85 ? -7.166 0.828 -5.258 1.00 80.88 85 TYR A N 1
ATOM 709 C CA . TYR A 1 85 ? -7.284 1.815 -6.327 1.00 80.88 85 TYR A CA 1
ATOM 710 C C . TYR A 1 85 ? -6.105 1.708 -7.281 1.00 80.88 85 TYR A C 1
ATOM 712 O O . TYR A 1 85 ? -4.966 1.575 -6.834 1.00 80.88 85 TYR A O 1
ATOM 720 N N . ASN A 1 86 ? -6.352 1.854 -8.582 1.00 78.12 86 ASN A N 1
ATOM 721 C CA . ASN A 1 86 ? -5.273 2.093 -9.529 1.00 78.12 86 ASN A CA 1
ATOM 722 C C . ASN A 1 86 ? -4.893 3.585 -9.470 1.00 78.12 86 ASN A C 1
ATOM 724 O O . ASN A 1 86 ? -5.731 4.436 -9.780 1.00 78.12 86 ASN A O 1
ATOM 728 N N . PRO A 1 87 ? -3.663 3.933 -9.057 1.00 69.62 87 PRO A N 1
ATOM 729 C CA . PRO A 1 87 ? -3.239 5.323 -8.933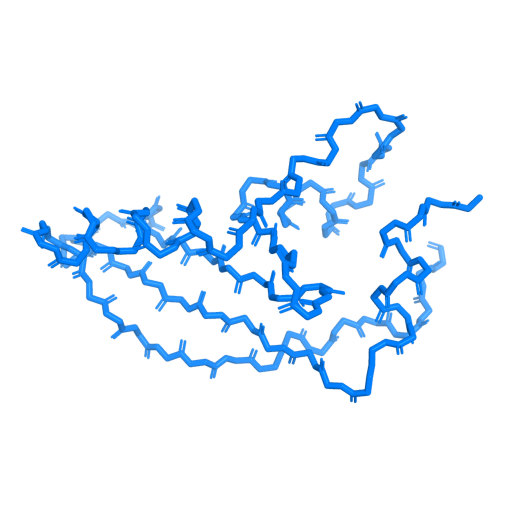 1.00 69.62 87 PRO A CA 1
ATOM 730 C C . PRO A 1 87 ? -3.083 6.048 -10.273 1.00 69.62 87 PRO A C 1
ATOM 732 O O . PRO A 1 87 ? -2.905 7.264 -10.260 1.00 69.62 87 PRO A O 1
ATOM 735 N N . ASN A 1 88 ? -3.125 5.333 -11.406 1.00 68.12 88 ASN A N 1
ATOM 736 C CA . ASN A 1 88 ? -2.864 5.871 -12.740 1.00 68.12 88 ASN A CA 1
ATOM 737 C C . ASN A 1 88 ? -1.578 6.714 -12.768 1.00 68.12 88 ASN A C 1
ATOM 739 O O . ASN A 1 88 ? -1.585 7.839 -13.277 1.00 68.12 88 ASN A O 1
ATOM 743 N N . PHE A 1 89 ? -0.479 6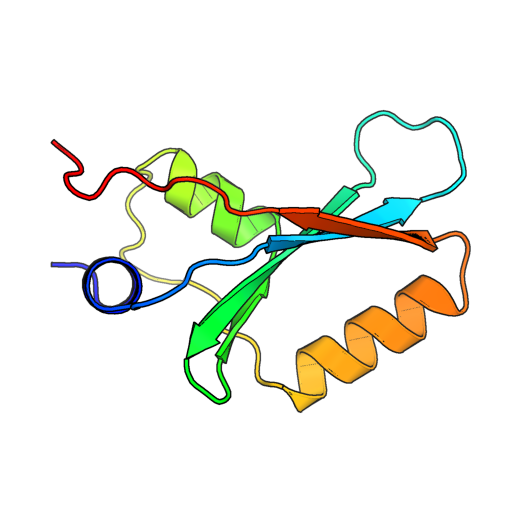.213 -12.176 1.00 65.69 89 PHE A N 1
ATOM 744 C CA . PHE A 1 89 ? 0.770 6.973 -12.177 1.00 65.69 89 PHE A CA 1
ATOM 745 C C . PHE A 1 89 ? 1.162 7.293 -13.627 1.00 65.69 89 PHE A C 1
ATOM 747 O O . PHE A 1 89 ? 1.061 6.430 -14.506 1.00 65.69 89 PHE A O 1
ATOM 754 N N . PRO A 1 90 ? 1.599 8.531 -13.909 1.00 58.72 90 PRO A N 1
ATOM 755 C CA . PRO A 1 90 ? 1.971 8.905 -15.260 1.00 58.72 90 PRO A CA 1
ATOM 756 C C . PRO A 1 90 ? 3.127 8.021 -15.737 1.00 58.72 90 PRO A C 1
ATOM 758 O O . PRO A 1 90 ? 4.148 7.901 -15.060 1.00 58.72 90 PRO A O 1
ATOM 761 N N . LYS A 1 91 ? 2.977 7.429 -16.929 1.00 56.97 91 LYS A N 1
ATOM 762 C CA . LYS A 1 91 ? 4.037 6.631 -17.575 1.00 56.97 91 LYS A CA 1
ATOM 763 C C . LYS A 1 91 ? 5.296 7.462 -17.859 1.00 56.97 91 LYS A C 1
ATOM 765 O O . LYS A 1 91 ? 6.391 6.910 -17.955 1.00 56.97 91 LYS A O 1
ATOM 770 N N . GLU A 1 92 ? 5.136 8.784 -17.961 1.00 53.62 92 GLU A N 1
ATOM 771 C CA . GLU A 1 92 ? 6.203 9.758 -18.170 1.00 53.62 92 GLU A CA 1
ATOM 772 C C . GLU A 1 92 ? 6.171 10.845 -17.091 1.00 53.62 92 GLU A C 1
ATOM 774 O O . GLU A 1 92 ? 5.212 11.608 -16.966 1.00 53.62 92 GLU A O 1
ATOM 779 N N . ILE A 1 93 ? 7.251 10.944 -16.319 1.00 51.97 93 ILE A N 1
ATOM 780 C CA . ILE A 1 93 ? 7.490 12.055 -15.398 1.00 51.97 93 ILE A CA 1
ATOM 781 C C . ILE A 1 93 ? 8.473 12.995 -16.104 1.00 51.97 93 ILE A C 1
ATOM 783 O O . ILE A 1 93 ? 9.661 12.690 -16.162 1.00 51.97 93 ILE A O 1
ATOM 787 N N . LYS A 1 94 ? 7.960 14.093 -16.680 1.00 50.38 94 LYS A N 1
ATOM 788 C CA . LYS A 1 94 ? 8.785 15.198 -17.210 1.00 50.38 94 LYS A CA 1
ATOM 789 C C . LYS A 1 94 ? 9.571 15.893 -16.106 1.00 50.38 94 LYS A C 1
ATOM 791 O O . LYS A 1 94 ? 8.985 16.061 -15.005 1.00 50.38 94 LYS A O 1
#

Secondary structure (DSSP, 8-state):
--HHHHHHHT-S---EEEEEESS--TT-EEEEEEEETTEEEEHHHHHHHHTT---SS---PEEHHHHHHHHHHHHTTTEEEEEEE-----S---

Radius of gyration: 13.68 Å; Cα contacts (8 Å, |Δi|>4): 116; chains: 1; bounding box: 32×25×34 Å

Sequence (94 aa):
MNLILTKLKNMDEQNIFEIKKREKMSKSSIYILKIDSNKFLTSNTLIEFLKKKDLRNEVLEFTLEEISRLIERKLSTKYEFMGMYNPNFPKEIK

Nearest PDB structures (foldseek):
  2vdw-assembly2_C  TM=2.849E-01  e=1.066E+00  Orthopoxvirus vaccinia
  4cke-assembly2_A  TM=2.982E-01  e=1.970E+00  Orthopoxvirus vaccinia
  4ckb-assembly1_D  TM=2.967E-01  e=2.095E+00  Orthopoxvirus vaccinia
  4ckc-assembly1_A  TM=2.857E-01  e=2.227E+00  Orthopoxvirus vaccinia
  4ckc-assembly2_D  TM=2.855E-01  e=2.227E+00  Orthopoxvirus vaccinia

pLDDT: mean 74.04, std 12.25, range [46.81, 89.88]